Protein AF-A0AA88KWU6-F1 (afdb_monomer_lite)

pLDDT: mean 72.39, std 21.47, range [28.0, 96.5]

InterPro domains:
  IPR025714 Methyltransferase domain [PF13383] (3-119)
  IPR026913 Probable methyltransferase-like protein 24 [PTHR32026] (2-121)

Structure (mmCIF, N/CA/C/O backbone):
data_AF-A0AA88KWU6-F1
#
_entry.id   AF-A0AA88KWU6-F1
#
loop_
_atom_site.group_PDB
_atom_site.id
_atom_site.type_symbol
_atom_site.label_atom_id
_atom_site.label_alt_id
_atom_site.label_comp_id
_atom_site.label_asym_id
_atom_site.label_entity_id
_atom_site.label_seq_id
_atom_site.pdbx_PDB_ins_code
_atom_site.Cartn_x
_atom_site.Cartn_y
_atom_site.Cartn_z
_atom_site.occupancy
_atom_site.B_iso_or_equiv
_atom_site.auth_seq_id
_atom_site.auth_comp_id
_atom_site.auth_asym_id
_atom_site.auth_atom_id
_atom_site.pdbx_PDB_model_num
ATOM 1 N N . MET A 1 1 ? -19.261 11.520 -13.566 1.00 28.00 1 MET A N 1
ATOM 2 C CA . MET A 1 1 ? -20.283 10.507 -13.228 1.00 28.00 1 MET A CA 1
ATOM 3 C C . MET A 1 1 ? -19.686 9.566 -12.203 1.00 28.00 1 MET A C 1
ATOM 5 O O . MET A 1 1 ? -18.576 9.088 -12.401 1.00 28.00 1 MET A O 1
ATOM 9 N N . ASN A 1 2 ? -20.379 9.418 -11.080 1.00 38.34 2 ASN A N 1
ATOM 10 C CA . ASN A 1 2 ? -19.881 8.789 -9.864 1.00 38.34 2 ASN A CA 1
ATOM 11 C C . ASN A 1 2 ? -19.776 7.273 -10.056 1.00 38.34 2 ASN A C 1
ATOM 13 O O . ASN A 1 2 ? -20.789 6.585 -10.155 1.00 38.34 2 ASN A O 1
ATOM 17 N N . GLY A 1 3 ? -18.545 6.763 -10.117 1.00 33.84 3 GLY A N 1
ATOM 18 C CA . GLY A 1 3 ? -18.274 5.334 -10.021 1.00 33.84 3 GLY A CA 1
ATOM 19 C C . GLY A 1 3 ? -18.517 4.894 -8.586 1.00 33.84 3 GLY A C 1
ATOM 20 O O . GLY A 1 3 ? -17.636 5.019 -7.738 1.00 33.84 3 GLY A O 1
ATOM 21 N N . HIS A 1 4 ? -19.730 4.436 -8.300 1.00 35.84 4 HIS A N 1
ATOM 22 C CA . HIS A 1 4 ? -20.038 3.816 -7.022 1.00 35.84 4 HIS A CA 1
ATOM 23 C C . HIS A 1 4 ? -19.173 2.555 -6.876 1.00 35.84 4 HIS A C 1
ATOM 25 O O . HIS A 1 4 ? -19.361 1.573 -7.590 1.00 35.84 4 HIS A O 1
ATOM 31 N N . LYS A 1 5 ? -18.188 2.618 -5.972 1.00 42.41 5 LYS A N 1
ATOM 32 C CA . LYS A 1 5 ? -17.312 1.503 -5.597 1.00 42.41 5 LYS A CA 1
ATOM 33 C C . LYS A 1 5 ? -18.128 0.554 -4.707 1.00 42.41 5 LYS A C 1
ATOM 35 O O . LYS A 1 5 ? -18.170 0.725 -3.491 1.00 42.41 5 LYS A O 1
ATOM 40 N N . ALA A 1 6 ? -18.861 -0.379 -5.313 1.00 37.25 6 ALA A N 1
ATOM 41 C CA . ALA A 1 6 ? -19.593 -1.402 -4.574 1.00 37.25 6 ALA A CA 1
ATOM 42 C C . ALA A 1 6 ? -18.610 -2.483 -4.110 1.00 37.25 6 ALA A C 1
ATOM 44 O O . ALA A 1 6 ? -18.074 -3.238 -4.916 1.00 37.25 6 ALA A O 1
ATOM 45 N N . VAL A 1 7 ? -18.358 -2.534 -2.803 1.00 43.50 7 VAL A N 1
ATOM 46 C CA . VAL A 1 7 ? -17.709 -3.683 -2.172 1.00 43.50 7 VAL A CA 1
ATOM 47 C C . VAL A 1 7 ? -18.790 -4.745 -1.999 1.00 43.50 7 VAL A C 1
ATOM 49 O O . VAL A 1 7 ? -19.774 -4.506 -1.295 1.00 43.50 7 VAL A O 1
ATOM 52 N N . CYS A 1 8 ? -18.638 -5.900 -2.646 1.00 41.88 8 CYS A N 1
ATOM 53 C CA . CYS A 1 8 ? -19.473 -7.066 -2.365 1.00 41.88 8 CYS A CA 1
ATOM 54 C C . CYS A 1 8 ? -19.113 -7.595 -0.970 1.00 41.88 8 CYS A C 1
ATOM 56 O O . CYS A 1 8 ? -18.224 -8.422 -0.806 1.00 41.88 8 CYS A O 1
ATOM 58 N N . LEU A 1 9 ? -19.778 -7.046 0.046 1.00 42.69 9 LEU A N 1
ATOM 59 C CA . LEU A 1 9 ? -19.684 -7.475 1.436 1.00 42.69 9 LEU A CA 1
ATOM 60 C C . LEU A 1 9 ? -20.729 -8.563 1.685 1.00 42.69 9 LEU A C 1
ATOM 62 O O . LEU A 1 9 ? -21.764 -8.298 2.297 1.00 42.69 9 LEU A O 1
ATOM 66 N N . ASP A 1 10 ? -20.476 -9.776 1.200 1.00 41.97 10 ASP A N 1
ATOM 67 C CA . ASP A 1 10 ? -21.235 -10.926 1.691 1.00 41.97 10 ASP A CA 1
ATOM 68 C C . ASP A 1 10 ? -20.959 -11.078 3.196 1.00 41.97 10 ASP A C 1
ATOM 70 O O . ASP A 1 10 ? -19.827 -10.905 3.653 1.00 41.97 10 ASP A O 1
ATOM 74 N N . GLY A 1 11 ? -21.999 -11.335 3.992 1.00 35.41 11 GLY A N 1
ATOM 75 C CA . GLY A 1 11 ? -22.002 -11.130 5.452 1.00 35.41 11 GLY A CA 1
ATOM 76 C C . GLY A 1 11 ? -20.941 -11.895 6.262 1.00 35.41 11 GLY A C 1
ATOM 77 O O . GLY A 1 11 ? -20.700 -11.539 7.411 1.00 35.41 11 GLY A O 1
ATOM 78 N N . ASN A 1 12 ? -20.272 -12.882 5.658 1.00 44.22 12 ASN A N 1
ATOM 79 C CA . ASN A 1 12 ? -19.179 -13.665 6.250 1.00 44.22 12 ASN A CA 1
ATOM 80 C C . ASN A 1 12 ? -17.766 -13.173 5.857 1.00 44.22 12 ASN A C 1
ATOM 82 O O . ASN A 1 12 ? -16.780 -13.770 6.274 1.00 44.22 12 ASN A O 1
ATOM 86 N N . ILE A 1 13 ? -17.662 -12.124 5.032 1.00 53.59 13 ILE A N 1
ATOM 87 C CA . ILE A 1 13 ? -16.437 -11.690 4.321 1.00 53.59 13 ILE A CA 1
ATOM 88 C C . ILE A 1 13 ? -16.065 -10.237 4.689 1.00 53.59 13 ILE A C 1
ATOM 90 O O . ILE A 1 13 ? -15.106 -9.655 4.188 1.00 53.59 13 ILE A O 1
ATOM 94 N N . ARG A 1 14 ? -16.829 -9.600 5.583 1.00 60.88 14 ARG A N 1
ATOM 95 C CA . ARG A 1 14 ? -16.596 -8.205 5.964 1.00 60.88 14 ARG A CA 1
ATOM 96 C C . ARG A 1 14 ? -15.417 -8.110 6.944 1.00 60.88 14 ARG A C 1
ATOM 98 O O . ARG A 1 14 ? -15.476 -8.765 7.985 1.00 60.88 14 ARG A O 1
ATOM 105 N N . PRO A 1 15 ? -14.413 -7.245 6.689 1.00 67.56 15 PRO A N 1
ATOM 106 C CA . PRO A 1 15 ? -13.348 -6.998 7.652 1.00 67.56 15 PRO A CA 1
ATOM 107 C C . PRO A 1 15 ? -13.951 -6.594 8.998 1.00 67.56 15 PRO A C 1
ATOM 109 O O . PRO A 1 15 ? -14.911 -5.809 9.050 1.00 67.56 15 PRO A O 1
ATOM 112 N N . VAL A 1 16 ? -13.404 -7.124 10.089 1.00 72.56 16 VAL A N 1
ATOM 113 C CA . VAL A 1 16 ? -13.867 -6.770 11.433 1.00 72.56 16 VAL A CA 1
ATOM 114 C C . VAL A 1 16 ? -13.418 -5.334 11.723 1.00 72.56 16 VAL A C 1
ATOM 116 O O . VAL A 1 16 ? -12.217 -5.060 11.669 1.00 72.56 16 VAL A O 1
ATOM 119 N N . PRO A 1 17 ? -14.336 -4.391 12.021 1.00 73.81 17 PRO A N 1
ATOM 120 C CA . PRO A 1 17 ? -13.952 -3.021 12.348 1.00 73.81 17 PRO A CA 1
ATOM 121 C C . PRO A 1 17 ? -12.898 -2.991 13.459 1.00 73.81 17 PRO A C 1
ATOM 123 O O . PRO A 1 17 ? -13.066 -3.625 14.499 1.00 73.81 17 PRO A O 1
ATOM 126 N N . GLY A 1 18 ? -11.809 -2.251 13.252 1.00 73.25 18 GLY A N 1
ATOM 127 C CA . GLY A 1 18 ? -10.729 -2.136 14.240 1.00 73.25 18 GLY A CA 1
ATOM 128 C C . GLY A 1 18 ? -9.737 -3.304 14.289 1.00 73.25 18 GLY A C 1
ATOM 129 O O . GLY A 1 18 ? -8.726 -3.176 14.975 1.00 73.25 18 GLY A O 1
ATOM 130 N N . ASN A 1 19 ? -9.986 -4.397 13.563 1.00 82.12 19 ASN A N 1
ATOM 131 C CA . ASN A 1 19 ? -9.106 -5.563 13.485 1.00 82.12 19 ASN A CA 1
ATOM 132 C C . ASN A 1 19 ? -9.017 -6.063 12.037 1.00 82.12 19 ASN A C 1
ATOM 134 O O . ASN A 1 19 ? -9.500 -7.141 11.707 1.00 82.12 19 ASN A O 1
ATOM 138 N N . CYS A 1 20 ? -8.459 -5.223 11.170 1.00 85.50 20 CYS A N 1
ATOM 139 C CA . CYS A 1 20 ? -8.286 -5.514 9.753 1.00 85.50 20 CYS A CA 1
ATOM 140 C C . CYS A 1 20 ? -6.994 -4.894 9.226 1.00 85.50 20 CYS A C 1
ATOM 142 O O . CYS A 1 20 ? -6.667 -3.755 9.574 1.00 85.50 20 CYS A O 1
ATOM 144 N N . LEU A 1 21 ? -6.284 -5.639 8.384 1.00 89.88 21 LEU A N 1
ATOM 145 C CA . LEU A 1 21 ? -5.077 -5.228 7.682 1.00 89.88 21 LEU A CA 1
ATOM 146 C C . LEU A 1 21 ? -5.397 -4.956 6.209 1.00 89.88 21 LEU A C 1
ATOM 148 O O . LEU A 1 21 ? -5.897 -5.825 5.496 1.00 89.88 21 LEU A O 1
ATOM 152 N N . VAL A 1 22 ? -5.080 -3.749 5.746 1.00 90.25 22 VAL A N 1
ATOM 153 C CA . VAL A 1 22 ? -5.370 -3.301 4.380 1.00 90.25 22 VAL A CA 1
ATOM 154 C C . VAL A 1 22 ? -4.089 -2.886 3.685 1.00 90.25 22 VAL A C 1
ATOM 156 O O . VAL A 1 22 ? -3.386 -2.000 4.171 1.00 90.25 22 VAL A O 1
ATOM 159 N N . TYR A 1 2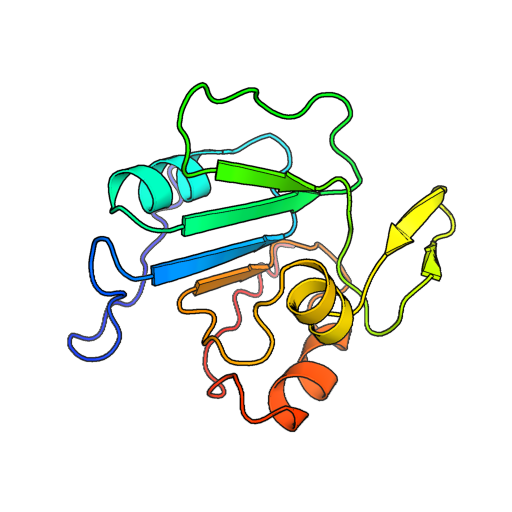3 ? -3.823 -3.471 2.522 1.00 93.00 23 TYR A N 1
ATOM 160 C CA . TYR A 1 23 ? -2.774 -3.025 1.608 1.00 93.00 23 TYR A CA 1
ATOM 161 C C . TYR A 1 23 ? -3.409 -2.354 0.392 1.00 93.00 23 TYR A C 1
ATOM 163 O O . TYR A 1 23 ? -4.319 -2.907 -0.225 1.00 93.00 23 TYR A O 1
ATOM 171 N N . SER A 1 24 ? -2.927 -1.163 0.043 1.00 91.38 24 SER A N 1
ATOM 172 C CA . SER A 1 24 ? -3.373 -0.416 -1.129 1.00 91.38 24 SER A CA 1
ATOM 173 C C . SER A 1 24 ? -2.192 -0.041 -2.011 1.00 91.38 24 SER A C 1
ATOM 175 O O . SER A 1 24 ? -1.390 0.825 -1.660 1.00 91.38 24 SER A O 1
ATOM 177 N N . PHE A 1 25 ? -2.092 -0.698 -3.160 1.00 92.25 25 PHE A N 1
ATOM 178 C CA . PHE A 1 25 ? -1.100 -0.418 -4.190 1.00 92.25 25 PHE A CA 1
ATOM 179 C C . PHE A 1 25 ? -1.685 0.520 -5.249 1.00 92.25 25 PHE A C 1
ATOM 181 O O . PHE A 1 25 ? -2.829 0.338 -5.674 1.00 92.25 25 PHE A O 1
ATOM 188 N N . GLY A 1 26 ? -0.899 1.512 -5.676 1.00 89.25 26 GLY A N 1
ATOM 189 C CA . GLY A 1 26 ? -1.326 2.506 -6.666 1.00 89.25 26 GLY A CA 1
ATOM 190 C C . GLY A 1 26 ? -2.319 3.509 -6.078 1.00 89.25 26 GLY A C 1
ATOM 191 O O . GLY A 1 26 ? -3.485 3.559 -6.466 1.00 89.25 26 GLY A O 1
ATOM 192 N N . VAL A 1 27 ? -1.883 4.284 -5.083 1.00 86.75 27 VAL A N 1
ATOM 193 C CA . VAL A 1 27 ? -2.729 5.300 -4.426 1.00 86.75 27 VAL A CA 1
ATOM 194 C C . VAL A 1 27 ? -2.937 6.528 -5.326 1.00 86.75 27 VAL A C 1
ATOM 196 O O . VAL A 1 27 ? -4.015 7.121 -5.338 1.00 86.75 27 VAL A O 1
ATOM 199 N N . LYS A 1 28 ? -1.925 6.895 -6.124 1.00 85.00 28 LYS A N 1
ATOM 200 C CA . LYS A 1 28 ? -1.920 8.066 -7.012 1.00 85.00 28 LYS A CA 1
ATOM 201 C C . LYS A 1 28 ? -2.395 9.342 -6.290 1.00 85.00 28 LYS A C 1
ATOM 203 O O . LYS A 1 28 ? -1.750 9.815 -5.358 1.00 85.00 28 LYS A O 1
ATOM 208 N N . ASN A 1 29 ? -3.496 9.940 -6.741 1.00 79.75 29 ASN A N 1
ATOM 209 C CA . ASN A 1 29 ? -4.041 11.202 -6.240 1.00 79.75 29 ASN A CA 1
ATOM 210 C C . ASN A 1 29 ? -5.415 11.064 -5.557 1.00 79.75 29 ASN A C 1
ATOM 212 O O . ASN A 1 29 ? -5.958 12.075 -5.112 1.00 79.75 29 ASN A O 1
ATOM 216 N N . ASP A 1 30 ? -5.970 9.852 -5.449 1.00 80.94 30 ASP A N 1
ATOM 217 C CA . ASP A 1 30 ? -7.250 9.582 -4.783 1.00 80.94 30 ASP A CA 1
ATOM 218 C C . ASP A 1 30 ? -7.031 8.720 -3.534 1.00 80.94 30 ASP A C 1
ATOM 220 O O . ASP A 1 30 ? -6.840 7.513 -3.623 1.00 80.94 30 ASP A O 1
ATOM 224 N N . TRP A 1 31 ? -7.119 9.357 -2.364 1.00 84.31 31 TRP A N 1
ATOM 225 C CA . TRP A 1 31 ? -6.942 8.721 -1.052 1.00 84.31 31 TRP A CA 1
ATOM 226 C C . TRP A 1 31 ? -8.276 8.299 -0.411 1.00 84.31 31 TRP A C 1
ATOM 228 O O . TRP A 1 31 ? -8.327 7.951 0.770 1.00 84.31 31 TRP A O 1
ATOM 238 N N . SER A 1 32 ? -9.394 8.407 -1.144 1.00 80.75 32 SER A N 1
ATOM 239 C CA . SER A 1 32 ? -10.742 8.208 -0.589 1.00 80.75 32 SER A CA 1
ATOM 240 C C . SER A 1 32 ? -10.964 6.796 -0.053 1.00 80.75 32 SER A C 1
ATOM 242 O O . SER A 1 32 ? -11.694 6.611 0.922 1.00 80.75 32 SER A O 1
ATOM 244 N N . PHE A 1 33 ? -10.332 5.799 -0.674 1.00 85.06 33 PHE A N 1
ATOM 245 C CA . PHE A 1 33 ? -10.409 4.413 -0.230 1.00 85.06 33 PHE A CA 1
ATOM 246 C C . PHE A 1 33 ? -9.658 4.218 1.091 1.00 85.06 33 PHE A C 1
ATOM 248 O O . PHE A 1 33 ? -10.213 3.671 2.045 1.00 85.06 33 PHE A O 1
ATOM 255 N N . GLU A 1 34 ? -8.424 4.708 1.169 1.00 87.94 34 GLU A N 1
ATOM 256 C CA . GLU A 1 34 ? -7.570 4.604 2.351 1.00 87.94 34 GLU A CA 1
ATOM 257 C C . GLU A 1 34 ? -8.206 5.346 3.531 1.00 87.94 34 GLU A C 1
ATOM 259 O O . GLU A 1 34 ? -8.293 4.799 4.632 1.00 87.94 34 GLU A O 1
ATOM 264 N N . ASP A 1 35 ? -8.742 6.547 3.285 1.00 84.81 35 ASP A N 1
ATOM 265 C CA . ASP A 1 35 ? -9.480 7.332 4.277 1.00 84.81 35 ASP A CA 1
ATOM 266 C C . ASP A 1 35 ? -10.726 6.578 4.787 1.00 84.81 35 ASP A C 1
ATOM 268 O O . ASP A 1 35 ? -11.001 6.566 5.993 1.00 84.81 35 ASP A O 1
ATOM 272 N N . ALA A 1 36 ? -11.468 5.898 3.904 1.00 82.62 36 ALA A N 1
ATOM 273 C CA . ALA A 1 36 ? -12.630 5.100 4.296 1.00 82.62 36 ALA A CA 1
ATOM 274 C C . ALA A 1 36 ? -12.242 3.889 5.160 1.00 82.62 36 ALA A C 1
ATOM 276 O O . ALA A 1 36 ? -12.883 3.642 6.184 1.00 82.62 36 ALA A O 1
ATOM 277 N N . MET A 1 37 ? -11.177 3.168 4.800 1.00 85.25 37 MET A N 1
ATOM 278 C CA . MET A 1 37 ? -10.699 2.005 5.559 1.00 85.25 37 MET A CA 1
ATOM 279 C C . MET A 1 37 ? -10.092 2.403 6.910 1.00 85.25 37 MET A C 1
ATOM 281 O O . MET A 1 37 ? -10.329 1.731 7.918 1.00 85.25 37 MET A O 1
ATOM 285 N N . MET A 1 38 ? -9.401 3.544 6.973 1.00 85.56 38 MET A N 1
ATOM 286 C CA . MET A 1 38 ? -8.965 4.141 8.238 1.00 85.56 38 MET A CA 1
ATOM 287 C C . MET A 1 38 ? -10.150 4.485 9.139 1.00 85.56 38 MET A C 1
ATOM 289 O O . MET A 1 38 ? -10.140 4.160 10.328 1.00 85.56 38 MET A O 1
ATOM 293 N N . LYS A 1 39 ? -11.187 5.128 8.585 1.00 83.62 39 LYS A N 1
ATOM 294 C CA . LYS A 1 39 ? -12.412 5.477 9.323 1.00 83.62 39 LYS A CA 1
ATOM 295 C C . LYS A 1 39 ? -13.168 4.235 9.789 1.00 83.62 39 LYS A C 1
ATOM 297 O O . LYS A 1 39 ? -13.780 4.253 10.853 1.00 83.62 39 LYS A O 1
ATOM 302 N N . TYR A 1 40 ? -13.088 3.155 9.019 1.00 82.44 40 TYR A N 1
ATOM 303 C CA . TYR A 1 40 ? -13.602 1.842 9.396 1.00 82.44 40 TYR A CA 1
ATOM 304 C C . TYR A 1 40 ? -12.780 1.168 10.515 1.00 82.44 40 TYR A C 1
ATOM 306 O O . TYR A 1 40 ? -13.210 0.188 11.121 1.00 82.44 40 TYR A O 1
ATOM 314 N N . GLY A 1 41 ? -11.616 1.728 10.847 1.00 85.88 41 GLY A N 1
ATOM 315 C CA . GLY A 1 41 ? -10.781 1.326 11.971 1.00 85.88 41 GLY A CA 1
ATOM 316 C C . GLY A 1 41 ? -9.615 0.419 11.597 1.00 85.88 41 GLY A C 1
ATOM 317 O O . GLY A 1 41 ? -8.854 0.077 12.506 1.00 85.88 41 GLY A O 1
ATOM 318 N N . CYS A 1 42 ? -9.454 0.073 10.317 1.00 86.69 42 CYS A N 1
ATOM 319 C CA . CYS A 1 42 ? -8.378 -0.794 9.849 1.00 86.69 42 CYS A CA 1
ATOM 320 C C . CYS A 1 42 ? -6.997 -0.152 9.989 1.00 86.69 42 CYS A C 1
ATOM 322 O O . CYS A 1 42 ? -6.841 1.071 10.057 1.00 86.69 42 CYS A O 1
ATOM 324 N N . GLU A 1 43 ? -5.994 -1.016 9.996 1.00 91.31 43 GLU A N 1
ATOM 325 C CA . GLU A 1 43 ? -4.597 -0.676 9.804 1.00 91.31 43 GLU A CA 1
ATOM 326 C C . GLU A 1 43 ? -4.313 -0.649 8.299 1.00 91.31 43 GLU A C 1
ATOM 328 O O . GLU A 1 43 ? -4.494 -1.657 7.612 1.00 91.31 43 GLU A O 1
ATOM 333 N N . VAL A 1 44 ? -3.940 0.515 7.770 1.00 90.00 44 VAL A N 1
ATOM 334 C CA . VAL A 1 44 ? -3.895 0.748 6.323 1.00 90.00 44 VAL A CA 1
ATOM 335 C C . VAL A 1 44 ? -2.478 1.098 5.886 1.00 90.00 44 VAL A C 1
ATOM 337 O O . VAL A 1 44 ? -1.867 2.038 6.394 1.00 90.00 44 VAL A O 1
ATOM 340 N N . TYR A 1 45 ? -1.982 0.361 4.897 1.00 93.00 45 TYR A N 1
ATOM 341 C CA . TYR A 1 45 ? -0.677 0.563 4.284 1.00 93.00 45 TYR A CA 1
ATOM 342 C C . TYR A 1 45 ? -0.848 0.945 2.818 1.00 93.00 45 TYR A C 1
ATOM 344 O O . TYR A 1 45 ? -1.413 0.185 2.031 1.00 93.00 45 TYR A O 1
ATOM 352 N N . GLY A 1 46 ? -0.373 2.135 2.462 1.00 92.56 46 GLY A N 1
ATOM 353 C CA . GLY A 1 46 ? -0.353 2.629 1.089 1.00 92.56 46 GLY A CA 1
ATOM 354 C C . GLY A 1 46 ? 1.010 2.417 0.439 1.00 92.56 46 GLY A C 1
ATOM 355 O O . GLY A 1 46 ? 2.042 2.653 1.066 1.00 92.56 46 GLY A O 1
ATOM 356 N N . PHE A 1 47 ? 1.010 2.017 -0.827 1.00 93.69 47 PHE A N 1
ATOM 357 C CA . PHE A 1 47 ? 2.211 1.731 -1.604 1.00 93.69 47 PHE A CA 1
ATOM 358 C C . PHE A 1 47 ? 2.102 2.380 -2.980 1.00 93.69 47 PHE A C 1
ATOM 360 O O . PHE A 1 47 ? 1.251 2.004 -3.791 1.00 93.69 47 PHE A O 1
ATOM 367 N N . ASP A 1 48 ? 2.948 3.368 -3.255 1.00 93.25 48 ASP A N 1
ATOM 368 C CA . ASP A 1 48 ? 3.033 3.955 -4.590 1.00 93.25 48 ASP A CA 1
ATOM 369 C C . ASP A 1 48 ? 4.408 4.607 -4.816 1.00 93.25 48 ASP A C 1
ATOM 371 O O . ASP A 1 48 ? 4.722 5.627 -4.194 1.00 93.25 48 ASP A O 1
ATOM 375 N N . PRO A 1 49 ? 5.254 4.056 -5.702 1.00 94.00 49 PRO A N 1
ATOM 376 C CA . PRO A 1 49 ? 6.579 4.610 -5.960 1.00 94.00 49 PRO A CA 1
ATOM 377 C C . PRO A 1 49 ? 6.537 5.901 -6.798 1.00 94.00 49 PRO A C 1
ATOM 379 O O . PRO A 1 49 ? 7.550 6.592 -6.911 1.00 94.00 49 PRO A O 1
ATOM 382 N N . SER A 1 50 ? 5.385 6.245 -7.387 1.00 91.25 5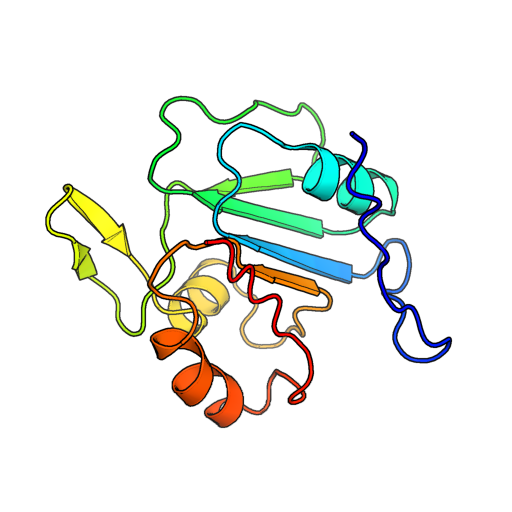0 SER A N 1
ATOM 383 C CA . SER A 1 50 ? 5.218 7.441 -8.221 1.00 91.25 50 SER A CA 1
ATOM 384 C C . SER A 1 50 ? 4.949 8.717 -7.423 1.00 91.25 50 SER A C 1
ATOM 386 O O . SER A 1 50 ? 5.169 9.817 -7.932 1.00 91.25 50 SER A O 1
ATOM 388 N N . ILE A 1 51 ? 4.504 8.591 -6.170 1.00 89.00 51 ILE A N 1
ATOM 389 C CA . ILE A 1 51 ? 4.151 9.727 -5.317 1.00 89.00 51 ILE A CA 1
ATOM 390 C C . ILE A 1 51 ? 5.420 10.380 -4.760 1.00 89.00 51 ILE A C 1
ATOM 392 O O . ILE A 1 51 ? 6.218 9.760 -4.054 1.00 89.00 51 ILE A O 1
ATOM 396 N N . ILE A 1 52 ? 5.595 11.671 -5.052 1.00 83.12 52 ILE A N 1
ATOM 397 C CA . ILE A 1 52 ? 6.752 12.458 -4.603 1.00 83.12 52 ILE A CA 1
ATOM 398 C C . ILE A 1 52 ? 6.582 12.881 -3.143 1.00 83.12 52 ILE A C 1
ATOM 400 O O . ILE A 1 52 ? 7.500 12.701 -2.344 1.00 83.12 52 ILE A O 1
ATOM 404 N N . GLU A 1 53 ? 5.406 13.372 -2.770 1.00 79.38 53 GLU A N 1
ATOM 405 C CA . GLU A 1 53 ? 5.101 13.780 -1.401 1.00 79.38 53 GLU A CA 1
ATOM 406 C C . GLU A 1 53 ? 3.841 13.055 -0.931 1.00 79.38 53 GLU A C 1
ATOM 408 O O . GLU A 1 53 ? 2.746 13.340 -1.421 1.00 79.38 53 GLU A O 1
ATOM 413 N N . PRO A 1 54 ? 3.970 12.068 -0.030 1.00 75.38 54 PRO A N 1
ATOM 414 C CA . PRO A 1 54 ? 2.803 11.381 0.485 1.00 75.38 54 PRO A CA 1
ATOM 415 C C . PRO A 1 54 ? 1.995 12.302 1.391 1.00 75.38 54 PRO A C 1
ATOM 417 O O . PRO A 1 54 ? 2.547 13.130 2.118 1.00 75.38 54 PRO A O 1
ATOM 420 N N . LYS A 1 55 ? 0.673 12.108 1.395 1.00 70.06 55 LYS A N 1
ATOM 421 C CA . LYS A 1 55 ? -0.225 12.777 2.336 1.00 70.06 55 LYS A CA 1
ATOM 422 C C . LYS A 1 55 ? 0.250 12.475 3.762 1.00 70.06 55 LYS A C 1
ATOM 424 O O . LYS A 1 55 ? 0.152 11.340 4.228 1.00 70.06 55 LYS A O 1
ATOM 429 N N . GLN A 1 56 ? 0.752 13.487 4.470 1.00 60.59 56 GLN A N 1
ATOM 430 C CA . GLN A 1 56 ? 1.019 13.368 5.900 1.00 60.59 56 GLN A CA 1
ATOM 431 C C . GLN A 1 56 ? -0.319 13.375 6.632 1.00 60.59 56 GLN A C 1
ATOM 433 O O . GLN A 1 56 ? -0.925 14.422 6.852 1.00 60.59 56 GLN A O 1
ATOM 438 N N . THR A 1 57 ? -0.820 12.195 6.985 1.00 59.97 57 THR A N 1
ATOM 439 C CA . THR A 1 57 ? -1.978 12.106 7.874 1.00 59.97 57 THR A CA 1
ATOM 440 C C . THR A 1 57 ? -1.464 12.087 9.311 1.00 59.97 57 THR A C 1
ATOM 442 O O . THR A 1 57 ? -0.618 11.267 9.655 1.00 59.97 57 THR A O 1
ATOM 445 N N . GLY A 1 58 ? -1.965 12.972 10.177 1.00 56.66 58 GLY A N 1
ATOM 446 C CA . GLY A 1 58 ? -1.664 12.949 11.619 1.00 56.66 58 GLY A CA 1
ATOM 447 C C . GLY A 1 58 ? -2.294 11.758 12.359 1.00 56.66 58 GLY A C 1
ATOM 448 O O . GLY A 1 58 ? -2.360 11.751 13.587 1.00 56.66 58 GLY A O 1
ATOM 449 N N . VAL A 1 59 ? -2.814 10.771 11.624 1.00 58.75 59 VAL A N 1
ATOM 450 C CA . VAL A 1 59 ? -3.570 9.639 12.149 1.00 58.75 59 VAL A CA 1
ATOM 451 C C . VAL A 1 59 ? -2.641 8.432 12.204 1.00 58.75 59 VAL A C 1
ATOM 453 O O . VAL A 1 59 ? -2.107 7.999 11.190 1.00 58.75 59 VAL A O 1
ATOM 456 N N . ARG A 1 60 ? -2.477 7.847 13.394 1.00 59.38 60 ARG A N 1
ATOM 457 C CA . ARG A 1 60 ? -1.570 6.715 13.679 1.00 59.38 60 ARG A CA 1
ATOM 458 C C . ARG A 1 60 ? -1.797 5.432 12.851 1.00 59.38 60 ARG A C 1
ATOM 460 O O . ARG A 1 60 ? -1.071 4.470 13.060 1.00 59.38 60 ARG A O 1
ATOM 467 N N . LYS A 1 61 ? -2.803 5.379 11.973 1.00 68.25 61 LYS A N 1
ATOM 468 C CA . LYS A 1 61 ? -3.264 4.150 11.303 1.00 68.25 61 LYS A CA 1
ATOM 469 C C . LYS A 1 61 ? -2.957 4.067 9.808 1.00 68.25 61 LYS A C 1
ATOM 471 O O . LYS A 1 61 ? -3.255 3.034 9.215 1.00 68.25 61 LYS A O 1
ATOM 476 N N . PHE A 1 62 ? -2.385 5.115 9.216 1.00 82.31 62 PHE A N 1
ATOM 477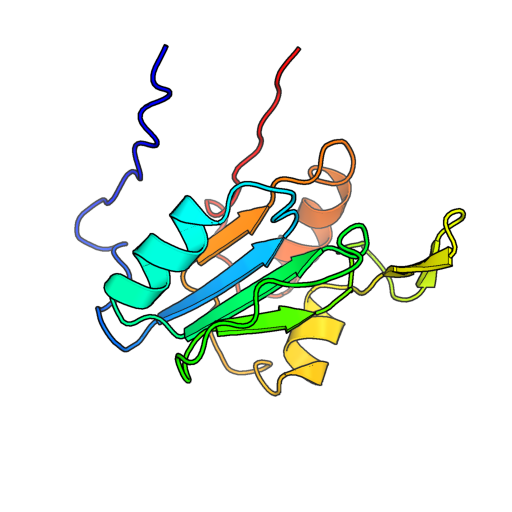 C CA . PHE A 1 62 ? -1.976 5.095 7.817 1.00 82.31 62 PHE A CA 1
ATOM 478 C C . PHE A 1 62 ? -0.478 5.270 7.670 1.00 82.31 62 PHE A C 1
ATOM 480 O O . PHE A 1 62 ? 0.089 6.266 8.122 1.00 82.31 62 PHE A O 1
ATOM 487 N N . ILE A 1 63 ? 0.148 4.291 7.024 1.00 88.00 63 ILE A N 1
ATOM 488 C CA . ILE A 1 63 ? 1.580 4.285 6.755 1.00 88.00 63 ILE A CA 1
ATOM 489 C C . ILE A 1 63 ? 1.769 4.160 5.248 1.00 88.00 63 ILE A C 1
ATOM 491 O O . ILE A 1 63 ? 1.157 3.314 4.600 1.00 88.00 63 ILE A O 1
ATOM 495 N N . PHE A 1 64 ? 2.607 5.025 4.686 1.00 90.69 64 PHE A N 1
ATOM 496 C CA . PHE A 1 64 ? 2.836 5.088 3.252 1.00 90.69 64 PHE A CA 1
ATOM 497 C C . PHE A 1 64 ? 4.277 4.728 2.894 1.00 90.69 64 PHE A C 1
ATOM 499 O O . PHE A 1 64 ? 5.217 5.211 3.528 1.00 90.69 64 PHE A O 1
ATOM 506 N N . TYR A 1 65 ? 4.441 3.949 1.827 1.00 93.00 65 TYR A N 1
ATOM 507 C CA . TYR A 1 65 ? 5.725 3.515 1.292 1.00 93.00 65 TYR A CA 1
ATOM 508 C C . TYR A 1 65 ? 5.843 3.863 -0.193 1.00 93.00 65 TYR A C 1
ATOM 510 O O . TYR A 1 65 ? 4.951 3.582 -0.993 1.00 93.00 65 TYR A O 1
ATOM 518 N N . LYS A 1 66 ? 7.001 4.398 -0.590 1.00 94.38 66 LYS A N 1
ATOM 519 C CA . LYS A 1 66 ? 7.364 4.601 -2.002 1.00 94.38 66 LYS A CA 1
ATOM 520 C C . LYS A 1 66 ? 7.888 3.306 -2.632 1.00 94.38 66 LYS A C 1
ATOM 522 O O . LYS A 1 66 ? 8.997 3.266 -3.152 1.00 94.38 66 LYS A O 1
ATOM 527 N N . ILE A 1 67 ? 7.101 2.242 -2.526 1.00 94.62 67 ILE A N 1
ATOM 528 C CA . ILE A 1 67 ? 7.432 0.898 -3.006 1.00 94.62 67 ILE A CA 1
ATOM 529 C C . ILE A 1 67 ? 6.356 0.476 -4.004 1.00 94.62 67 ILE A C 1
ATOM 531 O O . ILE A 1 67 ? 5.168 0.667 -3.748 1.00 94.62 67 ILE A O 1
ATOM 535 N N . GLY A 1 68 ? 6.763 -0.093 -5.137 1.00 92.44 68 GLY A N 1
ATOM 536 C CA . GLY A 1 68 ? 5.862 -0.749 -6.083 1.00 92.44 68 GLY A CA 1
ATOM 537 C C . GLY A 1 68 ? 5.781 -2.261 -5.866 1.00 92.44 68 GLY A C 1
ATOM 538 O O . GLY A 1 68 ? 6.671 -2.867 -5.269 1.00 92.44 68 GLY A O 1
AT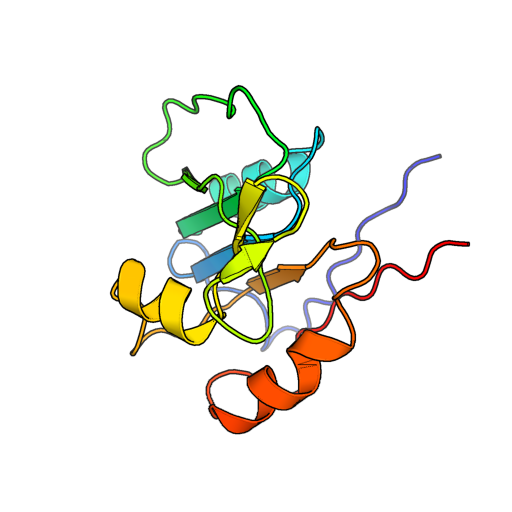OM 539 N N . LEU A 1 69 ? 4.718 -2.879 -6.382 1.00 91.12 69 LEU A N 1
ATOM 540 C CA . LEU A 1 69 ? 4.509 -4.327 -6.330 1.00 91.12 69 LEU A CA 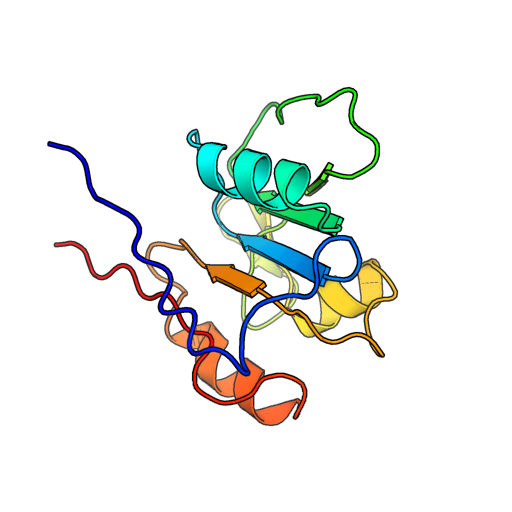1
ATOM 541 C C . LEU A 1 69 ? 4.966 -4.995 -7.632 1.00 91.12 69 LEU A C 1
ATOM 543 O O . LEU A 1 69 ? 4.580 -4.556 -8.716 1.00 91.12 69 LEU A O 1
ATOM 547 N N . GLN A 1 70 ? 5.761 -6.060 -7.526 1.00 88.44 70 GLN A N 1
ATOM 548 C CA . GLN A 1 70 ? 6.201 -6.875 -8.665 1.00 88.44 70 GLN A CA 1
ATOM 549 C C . GLN A 1 70 ? 6.506 -8.315 -8.223 1.00 88.44 70 GLN A C 1
ATOM 551 O O . GLN A 1 70 ? 6.557 -8.601 -7.035 1.00 88.44 70 GLN A O 1
ATOM 556 N N . GLY A 1 71 ? 6.728 -9.250 -9.151 1.00 84.25 71 GLY A N 1
ATOM 557 C CA . GLY A 1 71 ? 7.025 -10.652 -8.814 1.00 84.25 71 GLY A CA 1
ATOM 558 C C . GLY A 1 71 ? 8.364 -10.894 -8.098 1.00 84.25 71 GLY A C 1
ATOM 559 O O . GLY A 1 71 ? 8.571 -11.968 -7.540 1.00 84.25 71 GLY A O 1
ATOM 560 N N . LYS A 1 72 ? 9.279 -9.920 -8.095 1.00 86.56 72 LYS A N 1
ATOM 561 C CA . LYS A 1 72 ? 10.597 -10.020 -7.455 1.00 86.56 72 LYS A CA 1
ATOM 562 C C . LYS A 1 72 ? 11.085 -8.650 -6.996 1.00 86.56 72 LYS A C 1
ATOM 564 O O . LYS A 1 72 ? 10.601 -7.626 -7.471 1.00 86.56 72 LYS A O 1
ATOM 569 N N . ASP A 1 73 ? 12.059 -8.660 -6.099 1.00 94.69 73 ASP A N 1
ATOM 570 C CA . ASP A 1 73 ? 12.660 -7.442 -5.571 1.00 94.69 73 ASP A CA 1
ATOM 571 C C . ASP A 1 73 ? 13.686 -6.899 -6.568 1.00 94.69 73 ASP A C 1
ATOM 573 O O . ASP A 1 73 ? 14.670 -7.570 -6.888 1.00 94.69 73 ASP A O 1
ATOM 577 N N . GLU A 1 74 ? 13.450 -5.693 -7.076 1.00 94.94 74 GLU A N 1
ATOM 578 C CA . GLU A 1 74 ? 14.345 -5.025 -8.018 1.00 94.94 74 GLU A CA 1
ATOM 579 C C . GLU A 1 74 ? 14.146 -3.506 -8.017 1.00 94.94 74 GLU A C 1
ATOM 581 O O . GLU A 1 74 ? 13.185 -2.979 -7.461 1.00 94.94 74 GLU A O 1
ATOM 586 N N . VAL A 1 75 ? 15.060 -2.794 -8.673 1.00 96.50 75 VAL A N 1
ATOM 587 C CA . VAL A 1 75 ? 14.824 -1.411 -9.085 1.00 96.50 75 VAL A CA 1
ATOM 588 C C . VAL A 1 75 ? 14.434 -1.439 -10.556 1.00 96.50 75 VAL A C 1
ATOM 590 O O . VAL A 1 75 ? 15.205 -1.916 -11.389 1.00 96.50 75 VAL A O 1
ATOM 593 N N . ASN A 1 76 ? 13.236 -0.960 -10.887 1.00 92.38 76 ASN A N 1
ATOM 594 C CA . ASN A 1 76 ? 12.772 -0.987 -12.273 1.00 92.38 76 ASN A CA 1
ATOM 595 C C . ASN A 1 76 ? 13.459 0.096 -13.133 1.00 92.38 76 ASN A C 1
ATOM 597 O O . ASN A 1 76 ? 14.208 0.945 -12.646 1.00 92.38 76 ASN A O 1
ATOM 601 N N . LYS A 1 77 ? 13.148 0.128 -14.435 1.00 92.88 77 LYS A N 1
ATOM 602 C CA . LYS A 1 77 ? 13.722 1.095 -15.397 1.00 92.88 77 LYS A CA 1
ATOM 603 C C . LYS A 1 77 ? 13.457 2.570 -15.060 1.00 92.88 77 LYS A C 1
ATOM 605 O O . LYS A 1 77 ? 14.120 3.441 -15.613 1.00 92.88 77 LYS A O 1
ATOM 610 N N . ARG A 1 78 ? 12.489 2.860 -14.186 1.00 92.19 78 ARG A N 1
ATOM 611 C CA . ARG A 1 78 ? 12.147 4.214 -13.722 1.00 92.19 78 ARG A CA 1
ATOM 612 C C . ARG A 1 78 ? 12.891 4.603 -12.441 1.00 92.19 78 ARG A C 1
ATOM 614 O O . ARG A 1 78 ? 12.655 5.688 -11.921 1.00 92.19 78 ARG A O 1
ATOM 621 N N . GLY A 1 79 ? 13.766 3.733 -11.931 1.00 94.94 79 GLY A N 1
ATOM 622 C CA . GLY A 1 79 ? 14.473 3.942 -10.669 1.00 94.94 79 GLY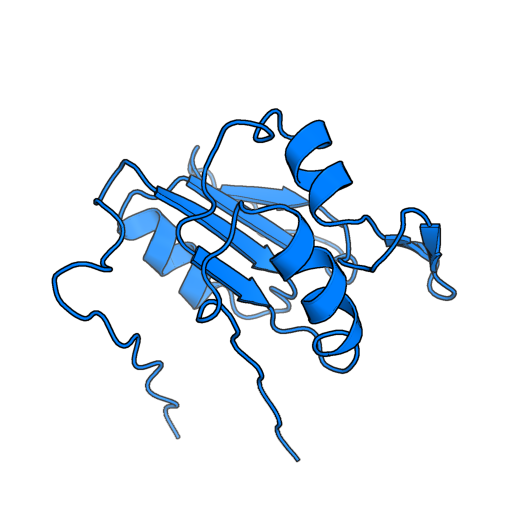 A CA 1
ATOM 623 C C . GLY A 1 79 ? 13.609 3.678 -9.435 1.00 94.94 79 GLY A C 1
ATOM 624 O O . GLY A 1 79 ? 13.975 4.092 -8.340 1.00 94.94 79 GLY A O 1
ATOM 625 N N . TRP A 1 80 ? 12.454 3.028 -9.593 1.00 95.25 80 TRP A N 1
ATOM 626 C CA . TRP A 1 80 ? 11.550 2.746 -8.483 1.00 95.25 80 TRP A CA 1
ATOM 627 C C . TRP A 1 80 ? 11.909 1.450 -7.784 1.00 95.25 80 TRP A C 1
ATOM 629 O O . TRP A 1 80 ? 12.170 0.445 -8.444 1.00 95.25 80 TRP A O 1
ATOM 639 N N . GLU A 1 81 ? 11.862 1.474 -6.455 1.00 96.38 81 GLU A N 1
ATOM 640 C CA . GLU A 1 81 ? 11.975 0.274 -5.640 1.00 96.38 81 GLU A CA 1
ATOM 641 C C . GLU A 1 81 ? 10.713 -0.578 -5.806 1.00 96.38 81 GLU A C 1
ATOM 643 O O . GLU A 1 81 ? 9.604 -0.158 -5.467 1.00 96.38 81 GLU A O 1
ATOM 648 N N . MET A 1 82 ? 10.894 -1.784 -6.331 1.00 94.56 82 MET A N 1
ATOM 649 C CA . MET A 1 82 ? 9.851 -2.779 -6.526 1.00 94.56 82 MET A CA 1
ATOM 650 C C . MET A 1 82 ? 10.118 -3.957 -5.596 1.00 94.56 82 MET A C 1
ATOM 652 O O . MET A 1 82 ? 11.264 -4.387 -5.434 1.00 94.56 82 MET A O 1
ATOM 656 N N . LYS A 1 83 ? 9.069 -4.487 -4.971 1.00 94.75 83 LYS A N 1
ATOM 657 C CA . LYS A 1 83 ? 9.159 -5.651 -4.086 1.00 94.75 83 LYS A CA 1
ATOM 658 C C . LYS A 1 83 ? 8.056 -6.653 -4.373 1.00 94.75 83 LYS A C 1
ATOM 660 O O . LYS A 1 83 ? 6.955 -6.286 -4.785 1.00 94.75 83 LYS A O 1
ATOM 665 N N . SER A 1 84 ? 8.342 -7.916 -4.076 1.00 90.88 84 SER A N 1
ATOM 666 C CA . SER A 1 84 ? 7.314 -8.950 -3.970 1.00 90.88 84 SER A CA 1
ATOM 667 C C . SER A 1 84 ? 6.397 -8.718 -2.772 1.00 90.88 84 SER A C 1
ATOM 669 O O . SER A 1 84 ? 6.816 -8.160 -1.755 1.00 90.88 84 SER A O 1
ATOM 671 N N . LEU A 1 85 ? 5.152 -9.204 -2.859 1.00 87.88 85 LEU A N 1
ATOM 672 C CA . LEU A 1 85 ? 4.214 -9.156 -1.731 1.00 87.88 85 LEU A CA 1
ATOM 673 C C . LEU A 1 85 ? 4.823 -9.819 -0.488 1.00 87.88 85 LEU A C 1
ATOM 675 O O . LEU A 1 85 ? 4.743 -9.270 0.607 1.00 87.88 85 LEU A O 1
ATOM 679 N N . ARG A 1 86 ? 5.512 -10.953 -0.672 1.00 88.88 86 ARG A N 1
ATOM 680 C CA . ARG A 1 86 ? 6.221 -11.666 0.397 1.00 88.88 86 ARG A CA 1
ATOM 681 C C . ARG A 1 86 ? 7.283 -10.792 1.062 1.00 88.88 86 ARG A C 1
ATOM 683 O O . ARG A 1 86 ? 7.335 -10.726 2.288 1.00 88.88 86 ARG A O 1
ATOM 690 N N . SER A 1 87 ? 8.110 -10.109 0.275 1.00 93.94 87 SER A N 1
ATOM 691 C CA . SER A 1 87 ? 9.125 -9.196 0.807 1.00 93.94 87 SER A CA 1
ATOM 692 C C . SER A 1 87 ? 8.509 -8.016 1.550 1.00 93.94 87 SER A C 1
ATOM 694 O O . SER A 1 87 ? 9.043 -7.615 2.580 1.00 93.94 87 SER A O 1
ATOM 696 N N . ILE A 1 88 ? 7.379 -7.483 1.076 1.00 95.12 88 ILE A N 1
ATOM 697 C CA . ILE A 1 88 ? 6.644 -6.410 1.763 1.00 95.12 88 ILE A CA 1
ATOM 698 C C . ILE A 1 88 ? 6.075 -6.912 3.093 1.00 95.12 88 ILE A C 1
ATOM 700 O O . ILE A 1 88 ? 6.275 -6.268 4.120 1.00 95.12 88 ILE A O 1
ATOM 704 N N . MET A 1 89 ? 5.433 -8.083 3.111 1.00 92.75 89 MET A N 1
ATOM 705 C CA . MET A 1 89 ? 4.929 -8.680 4.352 1.00 92.75 89 MET A CA 1
ATOM 706 C C . MET A 1 89 ? 6.063 -8.919 5.351 1.00 92.75 89 MET A C 1
ATOM 708 O O . MET A 1 89 ? 5.914 -8.593 6.525 1.00 92.75 89 MET A O 1
ATOM 712 N N . LYS A 1 90 ? 7.222 -9.402 4.892 1.00 94.81 90 LYS A N 1
ATOM 713 C CA . LYS A 1 90 ? 8.417 -9.565 5.729 1.00 94.81 90 LYS A CA 1
ATOM 714 C C . LYS A 1 90 ? 8.963 -8.239 6.251 1.00 94.81 90 LYS A C 1
ATOM 716 O O . LYS A 1 90 ? 9.244 -8.127 7.440 1.00 94.81 90 LYS A O 1
ATOM 721 N N . LEU A 1 91 ? 9.077 -7.228 5.389 1.00 94.56 91 LEU A N 1
ATOM 722 C CA . LEU A 1 91 ? 9.527 -5.880 5.756 1.00 94.56 91 LEU A CA 1
ATOM 723 C C . LEU A 1 91 ? 8.666 -5.274 6.872 1.00 94.56 91 LEU A C 1
ATOM 725 O O . LEU A 1 91 ? 9.185 -4.571 7.734 1.00 94.56 91 LEU A O 1
ATOM 729 N N . LEU A 1 92 ? 7.363 -5.559 6.854 1.00 93.88 92 LEU A N 1
ATOM 730 C CA . LEU A 1 92 ? 6.389 -5.036 7.810 1.00 93.88 92 LEU A CA 1
ATOM 731 C C . LEU A 1 92 ? 6.132 -5.974 9.002 1.00 93.88 92 LEU A C 1
ATOM 733 O O . LEU A 1 92 ? 5.339 -5.640 9.875 1.00 93.88 92 LEU A O 1
ATOM 737 N N . GLY A 1 93 ? 6.780 -7.143 9.061 1.00 95.00 93 GLY A N 1
ATOM 738 C CA . GLY A 1 93 ? 6.548 -8.139 10.115 1.00 95.00 93 GLY A CA 1
ATOM 739 C C . GLY A 1 93 ? 5.159 -8.794 10.061 1.00 95.00 93 GLY A C 1
ATOM 740 O O . GLY A 1 93 ? 4.662 -9.303 11.062 1.00 95.00 93 GLY A O 1
ATOM 741 N N . HIS A 1 94 ? 4.509 -8.776 8.899 1.00 93.75 94 HIS A N 1
ATOM 742 C CA . HIS A 1 94 ? 3.161 -9.296 8.660 1.00 93.75 94 HIS A CA 1
ATOM 743 C C . HIS A 1 94 ? 3.145 -10.728 8.108 1.00 93.75 94 HIS A C 1
ATOM 745 O O . HIS A 1 94 ? 2.104 -11.184 7.655 1.00 93.75 94 HIS A O 1
ATOM 751 N N . GLU A 1 95 ? 4.262 -11.461 8.154 1.00 89.44 95 GLU A N 1
ATOM 752 C CA . GLU A 1 95 ? 4.384 -12.822 7.590 1.00 89.44 95 GLU A CA 1
ATOM 753 C C . GLU A 1 95 ? 3.347 -13.812 8.149 1.00 89.44 95 GLU A C 1
ATOM 755 O O . GLU A 1 95 ? 2.931 -14.724 7.442 1.00 89.44 95 GLU A O 1
ATOM 760 N N . ASN A 1 96 ? 2.897 -13.594 9.389 1.00 87.88 96 ASN A N 1
ATOM 761 C CA . ASN A 1 96 ? 1.893 -14.414 10.075 1.00 87.88 96 ASN A CA 1
ATOM 762 C C . ASN A 1 96 ? 0.518 -13.724 10.180 1.00 87.88 96 ASN A C 1
ATOM 764 O O . ASN A 1 96 ? -0.286 -14.079 11.042 1.00 87.88 96 ASN A O 1
ATOM 768 N N . ARG A 1 97 ? 0.255 -12.695 9.364 1.00 85.06 97 ARG A N 1
ATOM 769 C CA . ARG A 1 97 ? -1.023 -11.968 9.332 1.00 85.06 97 ARG A CA 1
ATOM 770 C C . ARG A 1 97 ? -1.739 -12.197 8.008 1.00 85.06 97 ARG A C 1
ATOM 772 O O . ARG A 1 97 ? -1.110 -12.349 6.965 1.00 85.06 97 ARG A O 1
ATOM 779 N N . ILE A 1 98 ? -3.065 -12.155 8.063 1.00 82.69 98 ILE A N 1
ATOM 780 C CA . ILE A 1 98 ? -3.922 -12.161 6.878 1.00 82.69 98 ILE A CA 1
ATOM 781 C C . ILE A 1 98 ? -4.104 -10.711 6.425 1.00 82.69 98 ILE A C 1
ATOM 783 O O . ILE A 1 98 ? -4.334 -9.829 7.251 1.00 82.69 98 ILE A O 1
ATOM 787 N N . ILE A 1 99 ? -3.977 -10.466 5.121 1.00 85.44 99 ILE A N 1
ATOM 788 C CA . ILE A 1 99 ? -4.387 -9.199 4.512 1.00 85.44 99 ILE A CA 1
ATOM 789 C C . ILE A 1 99 ? -5.893 -9.306 4.252 1.00 85.44 99 ILE A C 1
ATOM 791 O O . ILE A 1 99 ? -6.307 -10.047 3.365 1.00 85.44 99 ILE A O 1
ATOM 795 N N . ASP A 1 100 ? -6.706 -8.588 5.026 1.00 84.94 100 ASP A N 1
ATOM 796 C CA . ASP A 1 100 ? -8.170 -8.603 4.898 1.00 84.94 100 ASP A CA 1
ATOM 797 C C . ASP A 1 100 ? -8.646 -7.928 3.612 1.00 84.94 100 ASP A C 1
ATOM 799 O O . ASP A 1 100 ? -9.659 -8.313 3.034 1.00 84.94 100 ASP A O 1
ATOM 803 N N . VAL A 1 101 ? -7.931 -6.887 3.171 1.00 83.81 101 VAL A N 1
ATOM 804 C CA . VAL A 1 101 ? -8.234 -6.196 1.917 1.00 83.81 101 VAL A CA 1
ATOM 805 C C . VAL A 1 101 ? -6.948 -5.852 1.186 1.00 83.81 101 VAL A C 1
ATOM 807 O O . VAL A 1 101 ? -6.088 -5.137 1.702 1.00 83.81 101 VAL A O 1
ATOM 810 N N . LEU A 1 102 ? -6.853 -6.321 -0.053 1.00 86.50 102 LEU A N 1
ATOM 811 C CA . LEU A 1 102 ? -5.783 -5.982 -0.973 1.00 86.50 102 LEU A CA 1
ATOM 812 C C . LEU A 1 102 ? -6.371 -5.198 -2.147 1.00 86.50 102 LEU A C 1
ATOM 814 O O . LEU A 1 102 ? -7.039 -5.758 -3.013 1.00 86.50 102 LEU A O 1
ATOM 818 N N . LYS A 1 103 ? -6.132 -3.887 -2.169 1.00 85.56 103 LYS A N 1
ATOM 819 C CA . LYS A 1 103 ? -6.394 -3.048 -3.340 1.00 85.56 103 LYS A CA 1
ATOM 820 C C . LYS A 1 103 ? -5.151 -3.056 -4.222 1.00 85.56 103 LYS A C 1
ATOM 822 O O . LYS A 1 103 ? -4.067 -2.679 -3.777 1.00 85.56 103 LYS A O 1
ATOM 827 N N . MET A 1 104 ? -5.328 -3.445 -5.477 1.00 81.06 104 MET A N 1
ATOM 828 C CA . MET A 1 104 ? -4.328 -3.328 -6.532 1.00 81.06 104 MET A CA 1
ATOM 829 C C . MET A 1 104 ? -4.949 -2.484 -7.635 1.00 81.06 104 MET A C 1
ATOM 831 O O . MET A 1 104 ? -5.957 -2.876 -8.202 1.00 81.06 104 MET A O 1
ATOM 835 N N . ASP A 1 105 ? -4.410 -1.288 -7.843 1.00 70.75 105 ASP A N 1
ATOM 836 C CA . ASP A 1 105 ? -4.782 -0.397 -8.946 1.00 70.75 105 ASP A CA 1
ATOM 837 C C . ASP A 1 105 ? -3.489 -0.063 -9.703 1.00 70.75 105 ASP A C 1
ATOM 839 O O . ASP A 1 105 ? -2.907 1.020 -9.565 1.00 70.75 105 ASP A O 1
ATOM 843 N N . ILE A 1 106 ? -2.943 -1.080 -10.381 1.00 62.91 106 ILE A N 1
ATOM 844 C CA . ILE A 1 106 ? -1.639 -1.027 -11.058 1.00 62.91 106 ILE A CA 1
ATOM 845 C C . ILE A 1 106 ? -1.854 -1.349 -12.538 1.00 62.91 106 ILE A C 1
ATOM 847 O O . ILE A 1 106 ? -2.143 -2.476 -12.913 1.00 62.91 106 ILE A O 1
ATOM 851 N N . GLU A 1 107 ? -1.724 -0.341 -13.398 1.00 58.06 107 GLU A N 1
ATOM 852 C CA . GLU A 1 107 ? -2.290 -0.367 -14.759 1.00 58.06 107 GLU A CA 1
ATOM 853 C C . GLU A 1 107 ? -1.656 -1.345 -15.769 1.00 58.06 107 GLU A C 1
ATOM 855 O O . GLU A 1 107 ? -1.975 -1.261 -16.944 1.00 58.06 107 GLU A O 1
ATOM 860 N N . GLU A 1 108 ? -0.800 -2.288 -15.367 1.00 49.34 108 GLU A N 1
ATOM 861 C CA . GLU A 1 108 ? -0.184 -3.251 -16.306 1.00 49.34 108 GLU A CA 1
ATOM 862 C C . GLU A 1 108 ? 0.425 -4.509 -15.643 1.00 49.34 108 GLU A C 1
ATOM 864 O O . GLU A 1 108 ? 0.716 -5.485 -16.327 1.00 49.34 108 GLU A O 1
ATOM 869 N N . SER A 1 109 ? 0.597 -4.537 -14.316 1.00 50.03 109 SER A N 1
ATOM 870 C CA . SER A 1 109 ? 1.260 -5.626 -13.563 1.00 50.03 109 SER A CA 1
ATOM 871 C C . SER A 1 109 ? 0.306 -6.496 -12.736 1.00 50.03 109 SER A C 1
ATOM 873 O O . SER A 1 109 ? 0.725 -7.416 -12.029 1.00 50.03 109 SER A O 1
ATOM 875 N N . GLU A 1 110 ? -0.992 -6.232 -12.850 1.00 46.56 110 GLU A N 1
ATOM 876 C CA . GLU A 1 110 ? -2.056 -6.935 -12.141 1.00 46.56 110 GLU A CA 1
ATOM 877 C C . GLU A 1 110 ? -2.090 -8.445 -12.439 1.00 46.56 110 GLU A C 1
ATOM 879 O O . GLU A 1 110 ? -2.309 -9.237 -11.526 1.00 46.56 110 GLU A O 1
ATOM 884 N N . TYR A 1 111 ? -1.810 -8.855 -13.683 1.00 44.47 111 TYR A N 1
ATOM 885 C CA . TYR A 1 111 ? -1.865 -10.260 -14.113 1.00 44.47 111 TYR A CA 1
ATOM 886 C C . TYR A 1 111 ? -0.616 -11.080 -13.752 1.00 44.47 111 TYR A C 1
ATOM 888 O O . TYR A 1 111 ? -0.713 -12.289 -13.549 1.00 44.47 111 TYR A O 1
ATOM 896 N N . GLU A 1 112 ? 0.550 -10.441 -13.625 1.00 44.97 112 GLU A N 1
ATOM 897 C CA . GLU A 1 112 ? 1.814 -11.119 -13.286 1.00 44.97 112 GLU A CA 1
ATOM 898 C C . GLU A 1 112 ? 1.966 -11.386 -11.779 1.00 44.97 112 GLU A C 1
ATOM 900 O O . GLU A 1 112 ? 2.721 -12.270 -11.366 1.00 44.97 112 GLU A O 1
ATOM 905 N N . ALA A 1 113 ? 1.243 -10.642 -10.938 1.00 49.75 113 ALA A N 1
ATOM 906 C CA . ALA A 1 113 ? 1.261 -10.820 -9.487 1.00 49.75 113 ALA A CA 1
ATOM 907 C C . ALA A 1 113 ? 0.390 -12.002 -9.014 1.00 49.75 113 ALA A C 1
ATOM 909 O O . ALA A 1 113 ? 0.704 -12.625 -7.999 1.00 49.75 113 ALA A O 1
ATOM 910 N N . ILE A 1 114 ? -0.656 -12.350 -9.775 1.00 47.31 114 ILE A N 1
ATOM 911 C CA . ILE A 1 114 ? -1.673 -13.367 -9.434 1.00 47.31 114 ILE A CA 1
ATOM 912 C C . ILE A 1 114 ? -1.086 -14.754 -9.154 1.00 47.31 114 ILE A C 1
ATOM 914 O O . ILE A 1 114 ? -1.444 -15.352 -8.135 1.00 47.31 114 ILE A O 1
ATOM 918 N N . PRO A 1 115 ? -0.189 -15.303 -9.999 1.00 47.53 115 PRO A N 1
ATOM 919 C CA . PRO A 1 115 ? 0.265 -16.680 -9.818 1.00 47.53 115 PRO A CA 1
ATOM 920 C C . PRO A 1 115 ? 1.110 -16.843 -8.548 1.00 47.53 115 PRO A C 1
ATOM 922 O O . PRO A 1 115 ? 0.983 -17.838 -7.844 1.00 47.53 115 PRO A O 1
ATOM 925 N N . ASN A 1 116 ? 1.908 -15.825 -8.202 1.00 46.62 116 ASN A N 1
ATOM 926 C CA . ASN A 1 116 ? 2.759 -15.816 -7.003 1.00 46.62 116 ASN A CA 1
ATOM 927 C C . ASN A 1 116 ? 1.976 -15.579 -5.705 1.00 46.62 116 ASN A C 1
ATOM 929 O O . ASN A 1 116 ? 2.474 -15.807 -4.605 1.00 46.62 116 ASN A O 1
ATOM 933 N N . MET A 1 117 ? 0.755 -15.082 -5.842 1.00 47.72 117 MET A N 1
ATOM 934 C CA . MET A 1 117 ? -0.143 -14.756 -4.756 1.00 47.72 117 MET A CA 1
ATOM 935 C C . MET A 1 117 ? -0.851 -16.032 -4.252 1.00 47.72 117 MET A C 1
ATOM 937 O O . MET A 1 117 ? -0.803 -16.343 -3.059 1.00 47.72 117 MET A O 1
ATOM 941 N N . ILE A 1 118 ? -1.390 -16.844 -5.162 1.00 46.66 118 ILE A N 1
ATOM 942 C CA . ILE A 1 118 ? -2.136 -18.074 -4.837 1.00 46.66 118 ILE A CA 1
ATOM 943 C C . ILE A 1 118 ? -1.253 -19.145 -4.157 1.00 46.66 118 ILE A C 1
ATOM 945 O O . ILE A 1 118 ? -1.738 -19.884 -3.302 1.00 46.66 118 ILE A O 1
ATOM 949 N N . ASP A 1 119 ? 0.048 -19.185 -4.454 1.00 40.34 119 ASP A N 1
ATOM 950 C CA . ASP A 1 119 ? 0.966 -20.231 -3.965 1.00 40.34 119 ASP A CA 1
ATOM 951 C C . ASP A 1 119 ? 1.392 -20.064 -2.489 1.00 40.34 119 ASP A C 1
ATOM 953 O O . ASP A 1 119 ? 1.964 -20.962 -1.876 1.00 40.34 119 ASP A O 1
ATOM 957 N N . THR A 1 120 ? 1.092 -18.916 -1.871 1.00 46.44 120 THR A N 1
ATOM 958 C CA . THR A 1 120 ? 1.449 -18.655 -0.462 1.00 46.44 120 THR A CA 1
ATOM 959 C C . THR A 1 120 ? 0.419 -19.162 0.547 1.00 46.44 120 THR A C 1
ATOM 961 O O . THR A 1 120 ? 0.669 -19.078 1.746 1.00 46.44 120 THR A O 1
ATOM 964 N N . GLY A 1 121 ? -0.747 -19.650 0.101 1.00 41.12 121 GLY A N 1
ATOM 965 C CA . GLY A 1 121 ? -1.842 -20.080 0.987 1.00 41.12 121 GLY A CA 1
ATOM 966 C C . GLY A 1 121 ? -2.465 -18.961 1.840 1.00 41.12 121 GLY A C 1
ATOM 967 O O . GLY A 1 121 ? -3.412 -19.210 2.580 1.00 41.12 121 GLY A O 1
ATOM 968 N N . ASN A 1 122 ? -1.976 -17.724 1.709 1.00 43.91 122 ASN A N 1
ATOM 969 C CA . ASN A 1 122 ? -2.335 -16.572 2.542 1.00 43.91 122 ASN A CA 1
ATOM 970 C C . ASN A 1 122 ? -3.393 -15.664 1.903 1.00 43.91 122 ASN A C 1
ATOM 972 O O . ASN A 1 122 ? -3.652 -14.560 2.379 1.00 43.91 122 ASN A O 1
ATOM 976 N N . ILE A 1 123 ? -3.999 -16.122 0.813 1.00 46.94 123 ILE A N 1
ATOM 977 C CA . ILE A 1 123 ? -5.030 -15.403 0.077 1.00 46.94 123 ILE A CA 1
ATOM 978 C C . ILE A 1 123 ? -5.971 -16.421 -0.538 1.00 46.94 123 ILE A C 1
ATOM 980 O O . ILE A 1 123 ? -5.563 -17.291 -1.306 1.00 46.94 123 ILE A O 1
ATOM 984 N N . THR A 1 124 ? -7.250 -16.312 -0.199 1.00 40.66 124 THR A N 1
ATOM 985 C CA . THR A 1 124 ? -8.283 -17.080 -0.888 1.00 40.66 124 THR A CA 1
ATOM 986 C C . THR A 1 124 ? -8.529 -16.468 -2.278 1.00 40.66 124 THR A C 1
ATOM 988 O O . THR A 1 124 ? -8.369 -15.250 -2.429 1.00 40.66 124 THR A O 1
ATOM 991 N N . PRO A 1 125 ? -8.902 -17.265 -3.304 1.00 36.72 125 PRO A N 1
ATOM 992 C CA . PRO A 1 125 ? -8.823 -16.894 -4.731 1.00 36.72 125 PRO A CA 1
ATOM 993 C C . PRO A 1 125 ? -9.736 -15.758 -5.236 1.00 36.72 125 PRO A C 1
ATOM 995 O O . PRO A 1 125 ? -9.939 -15.637 -6.438 1.00 36.72 125 PRO A O 1
ATOM 998 N N . TRP A 1 126 ? -10.298 -14.921 -4.366 1.00 44.47 126 TRP A N 1
ATOM 999 C CA . TRP A 1 126 ? -11.321 -13.933 -4.733 1.00 44.47 126 TRP A CA 1
ATOM 1000 C C . TRP A 1 126 ? -10.914 -12.475 -4.449 1.00 44.47 126 TRP A C 1
ATOM 1002 O O . TRP A 1 126 ? -11.731 -11.568 -4.565 1.00 44.47 126 TRP A O 1
ATOM 1012 N N . HIS A 1 127 ? -9.639 -12.226 -4.128 1.00 48.38 127 HIS A N 1
ATOM 1013 C CA . HIS A 1 127 ? -9.102 -10.920 -3.705 1.00 48.38 127 HIS A CA 1
ATOM 1014 C C . HIS A 1 127 ? -8.488 -10.075 -4.828 1.00 48.38 127 HIS A C 1
ATOM 1016 O O . HIS A 1 127 ? -7.491 -9.386 -4.625 1.00 48.38 127 HIS A O 1
ATOM 1022 N N . MET A 1 128 ? -9.061 -10.121 -6.024 1.00 42.22 128 MET A N 1
ATOM 1023 C CA . MET A 1 128 ? -8.500 -9.417 -7.169 1.00 42.22 128 MET A CA 1
ATOM 1024 C C . MET A 1 128 ? -9.417 -8.317 -7.673 1.00 42.22 128 MET A C 1
ATOM 1026 O O . MET A 1 128 ? -10.460 -8.575 -8.268 1.00 42.22 128 MET A O 1
ATOM 1030 N N . TRP A 1 129 ? -8.988 -7.076 -7.455 1.00 45.66 129 TRP A N 1
ATOM 1031 C CA . TRP A 1 129 ? -9.495 -5.934 -8.196 1.00 45.66 129 TRP A CA 1
ATOM 1032 C C . TRP A 1 129 ? -8.635 -5.792 -9.454 1.00 45.66 129 TRP A C 1
ATOM 1034 O O . TRP A 1 129 ? -7.443 -5.531 -9.351 1.00 45.66 129 TRP A O 1
ATOM 1044 N N . LEU A 1 130 ? -9.231 -6.058 -10.617 1.00 39.12 130 LEU A N 1
ATOM 1045 C CA . LEU A 1 130 ? -8.650 -5.778 -11.926 1.00 39.12 130 LEU A CA 1
ATOM 1046 C C . LEU A 1 130 ? -9.434 -4.621 -12.519 1.00 39.12 130 LEU A C 1
ATOM 1048 O O . LEU A 1 130 ? -10.598 -4.793 -12.897 1.00 39.12 130 LEU A O 1
ATOM 1052 N N . ASN A 1 131 ? -8.833 -3.442 -12.600 1.00 38.53 131 ASN A N 1
ATOM 1053 C CA . ASN A 1 131 ? -9.466 -2.333 -13.297 1.00 38.53 131 ASN A CA 1
ATOM 1054 C C . ASN A 1 131 ? -9.028 -2.383 -14.758 1.00 38.53 131 ASN A C 1
ATOM 1056 O O . ASN A 1 131 ? -8.201 -1.599 -15.212 1.00 38.53 131 ASN A O 1
ATOM 1060 N N . SER A 1 132 ? -9.602 -3.305 -15.533 1.00 36.84 132 SER A N 1
ATOM 1061 C CA . SER A 1 132 ? -9.473 -3.236 -16.985 1.00 36.84 132 SER A CA 1
ATOM 1062 C C . SER A 1 132 ? -10.334 -2.078 -17.494 1.00 36.84 132 SER A C 1
ATOM 1064 O O . SER A 1 132 ? -11.512 -2.261 -17.820 1.00 36.84 132 SER A O 1
ATOM 1066 N N . ARG A 1 133 ? -9.769 -0.872 -17.552 1.00 34.91 133 ARG A N 1
ATOM 1067 C CA . ARG A 1 133 ? -10.325 0.202 -18.374 1.00 34.91 133 ARG A CA 1
ATOM 1068 C C . ARG A 1 133 ? -9.519 0.313 -19.659 1.00 34.91 133 ARG A C 1
ATOM 1070 O O . ARG A 1 133 ? -8.334 0.616 -19.635 1.00 34.91 133 ARG A O 1
ATOM 1077 N N . LYS A 1 134 ? -10.204 0.042 -20.768 1.00 34.50 134 LYS A N 1
ATOM 1078 C CA . LYS A 1 134 ? -9.955 0.773 -22.010 1.00 34.50 134 LYS A CA 1
ATOM 1079 C C . LYS A 1 134 ? -10.391 2.225 -21.835 1.00 34.50 134 LYS A C 1
ATOM 1081 O O . LYS A 1 134 ? -11.333 2.448 -21.036 1.00 34.50 134 LYS A O 1
#

Foldseek 3Di:
DDPPPDDPCDPVQDQDQQHAAAEAEPCDPPCPVVVVNVVSNYQYEYEDLPDPDDPPDPDPRYHYDNEHEACAFDQDPVRGTYHHPCVVCVVVVNLVPAHSAYHDPDQPRQVRNQVVVVVSVRDDNPRGDDPPDD

Organism: Artemia franciscana (NCBI:txid6661)

Radius of gyration: 14.57 Å; chains: 1; bounding box: 37×34×36 Å

Secondary structure (DSSP, 8-state):
----------TTSPPBTTB-EEEEE--TT--HHHHHHHHTT-EEEEE-TT-SS----SSTTEEEE--EE-SS-EE-TTS-EEE-HHHHHHHTT-TTS--SEEEE--TTTHHHHHHHHHTTSSS-TT--------

Sequence (134 aa):
MNGHKAVCLDGNIRPVPGNCLVYSFGVKNDWSFEDAMMKYGCEVYGFDPSIIEPKQTGVRKFIFYKIGLQGKDEVNKRGWEMKSLRSIMKLLGHENRIIDVLKMDIEESEYEAIPNMIDTGNITPWHMWLNSRK